Protein AF-A0A139WMT8-F1 (afdb_monomer_lite)

Organism: Tribolium castaneum (NCBI:txid7070)

pLDDT: mean 73.15, std 16.93, range [34.03, 93.88]

InterPro domains:
  IPR036438 Insulin-like superfamily [SSF56994] (27-120)

Radius of gyration: 20.06 Å; chains: 1; bounding box: 45×31×55 Å

Foldseek 3Di:
DPVVVVVLVVVVVCLVVDDLVSCVVQQAPDFDADDDPSLVVLLVSLQVSVPQFDPDPVPVVNVVVVVPPPDPDPDDDPVVVVVVPPPPPPPPVPPDDDCCVPANVDPGDGSNVSNVNPPPGDGDPPDD

Sequence (128 aa):
MSDTTRSENELELVFRDRSQSDWEEAWHKEKYTRCRETLIKHLYWACEKDIYRLTRRSDQSYNNYITNTDEEFPYLAPKKAKRLLRFRRGVNRRAGASITSECCKSSGCTWEEYAEYCPTNKRYTSYV

Secondary structure (DSSP, 8-state):
--HHHHHHHHHHHHHHH--HHHHHHHTTT-EE---THHHHHHHHHHHHS-TTB---TT-HHHHHHHTT-----SSPPHHHHHHHT----------S--HHHHTTTSS-EEHHHHHTT-SSPPBP----

Structure (mmCIF, N/CA/C/O backbone):
data_AF-A0A139WMT8-F1
#
_entry.id   AF-A0A139WMT8-F1
#
loop_
_atom_site.group_PDB
_atom_site.id
_atom_site.type_symbol
_atom_site.label_atom_id
_atom_site.label_alt_id
_atom_site.label_comp_id
_atom_site.label_asym_id
_atom_site.label_entity_id
_atom_site.label_seq_id
_atom_site.pdbx_PDB_ins_code
_atom_site.Cartn_x
_atom_site.Cartn_y
_atom_site.Cartn_z
_atom_site.occupancy
_atom_site.B_iso_or_equiv
_atom_site.auth_seq_id
_atom_site.auth_comp_id
_atom_site.auth_asym_id
_atom_site.auth_atom_id
_atom_site.pdbx_PDB_model_num
ATOM 1 N N . MET A 1 1 ? -17.986 8.045 19.495 1.00 36.06 1 MET A N 1
ATOM 2 C CA . MET A 1 1 ? -17.212 7.170 18.583 1.00 36.06 1 MET A CA 1
ATOM 3 C C . MET A 1 1 ? -16.415 8.068 17.642 1.00 36.06 1 MET A C 1
ATOM 5 O O . MET A 1 1 ? -16.786 8.210 16.488 1.00 36.06 1 MET A O 1
ATOM 9 N N . SER A 1 2 ? -15.382 8.739 18.163 1.00 48.25 2 SER A N 1
ATOM 10 C CA . SER A 1 2 ? -14.717 9.867 17.476 1.00 48.25 2 SER A CA 1
ATOM 11 C C . SER A 1 2 ? -13.183 9.803 17.539 1.00 48.25 2 SER A C 1
ATOM 13 O O . SER A 1 2 ? -12.514 10.625 16.923 1.00 48.25 2 SER A O 1
ATOM 15 N N . ASP A 1 3 ? -12.620 8.837 18.272 1.00 49.88 3 ASP A N 1
ATOM 16 C CA . ASP A 1 3 ? -11.170 8.748 18.494 1.00 49.88 3 ASP A CA 1
ATOM 17 C C . ASP A 1 3 ? -10.421 8.033 17.363 1.00 49.88 3 ASP A C 1
ATOM 19 O O . ASP A 1 3 ? -9.264 8.345 17.096 1.00 49.88 3 ASP A O 1
ATOM 23 N N . THR A 1 4 ? -11.073 7.125 16.631 1.00 56.62 4 THR A N 1
ATOM 24 C CA . THR A 1 4 ? -10.422 6.373 15.542 1.00 56.62 4 THR A CA 1
ATOM 25 C C . THR A 1 4 ? -10.144 7.239 14.311 1.00 56.62 4 THR A C 1
ATOM 27 O O . THR A 1 4 ? -9.130 7.066 13.652 1.00 56.62 4 THR A O 1
ATOM 30 N N . THR A 1 5 ? -10.997 8.218 14.004 1.00 56.84 5 THR A N 1
ATOM 31 C CA . THR A 1 5 ? -10.818 9.091 12.829 1.00 56.84 5 THR A CA 1
ATOM 32 C C . THR A 1 5 ? -9.715 10.127 13.032 1.00 56.84 5 THR A C 1
ATOM 34 O O . THR A 1 5 ? -9.105 10.590 12.071 1.00 56.84 5 THR A O 1
ATOM 37 N N . ARG A 1 6 ? -9.450 10.510 14.288 1.00 58.72 6 ARG A N 1
ATOM 38 C CA . ARG A 1 6 ? -8.427 11.508 14.614 1.00 58.72 6 ARG A CA 1
ATOM 39 C C . ARG A 1 6 ? -7.021 10.931 14.466 1.00 58.72 6 ARG A C 1
ATOM 41 O O . ARG A 1 6 ? -6.161 11.603 13.909 1.00 58.72 6 ARG A O 1
ATOM 48 N N . SER A 1 7 ? -6.831 9.674 14.866 1.00 75.88 7 SER A N 1
ATOM 49 C CA . SER A 1 7 ? -5.566 8.960 14.676 1.00 75.88 7 SER A CA 1
ATOM 50 C C . SER A 1 7 ? -5.296 8.611 13.209 1.00 75.88 7 SER A C 1
ATOM 52 O O . SER A 1 7 ? -4.144 8.582 12.792 1.00 75.88 7 SER A O 1
ATOM 54 N N . GLU A 1 8 ? -6.327 8.400 12.386 1.00 75.88 8 GLU A N 1
ATOM 55 C CA . GLU A 1 8 ? -6.141 8.143 10.950 1.00 75.88 8 GLU A CA 1
ATOM 56 C C . GLU A 1 8 ? -5.617 9.356 10.183 1.00 75.88 8 GLU A C 1
ATOM 58 O O . GLU A 1 8 ? -4.673 9.220 9.406 1.00 75.88 8 GLU A O 1
ATOM 63 N N . ASN A 1 9 ? -6.173 10.541 10.437 1.00 79.12 9 ASN A N 1
ATOM 64 C CA . ASN A 1 9 ? -5.700 11.773 9.802 1.00 79.12 9 ASN A CA 1
ATOM 65 C C . ASN A 1 9 ? -4.273 12.130 10.241 1.00 79.12 9 ASN A C 1
ATOM 67 O O . ASN A 1 9 ? -3.479 12.611 9.437 1.00 79.12 9 ASN A O 1
ATOM 71 N N . GLU A 1 10 ? -3.932 11.875 11.505 1.00 85.06 10 GLU A N 1
ATOM 72 C CA . GLU A 1 10 ? -2.578 12.073 12.025 1.00 85.06 10 GLU A CA 1
ATOM 73 C C . GLU A 1 10 ? -1.573 11.131 11.346 1.00 85.06 10 GLU A C 1
ATOM 75 O O . GLU A 1 10 ? -0.511 11.568 10.909 1.00 85.06 10 GLU A O 1
ATOM 80 N N . LEU A 1 11 ? -1.943 9.863 11.147 1.00 85.38 11 LEU A N 1
ATOM 81 C CA . LEU A 1 11 ? -1.121 8.903 10.409 1.00 85.38 11 LEU A CA 1
ATOM 82 C C . LEU A 1 11 ? -0.947 9.291 8.935 1.00 85.38 11 LEU A C 1
ATOM 84 O O . LEU A 1 11 ? 0.148 9.147 8.402 1.00 85.38 11 LEU A O 1
ATOM 88 N N . GLU A 1 12 ? -1.983 9.818 8.275 1.00 85.69 12 GLU A N 1
ATOM 89 C CA . GLU A 1 12 ? -1.858 10.314 6.897 1.00 85.69 12 GLU A CA 1
ATOM 90 C C . GLU A 1 12 ? -0.849 11.468 6.782 1.00 85.69 12 GLU A C 1
ATOM 92 O O . GLU A 1 12 ? -0.078 11.508 5.820 1.00 85.69 12 GLU A O 1
ATOM 97 N N . LEU A 1 13 ? -0.818 12.377 7.763 1.00 87.62 13 LEU A N 1
ATOM 98 C CA . LEU A 1 13 ? 0.181 13.448 7.819 1.00 87.62 13 LEU A CA 1
ATOM 99 C C . LEU A 1 13 ? 1.591 12.876 7.994 1.00 87.62 13 LEU A C 1
ATOM 101 O O . LEU A 1 13 ? 2.492 13.246 7.244 1.00 87.62 13 LEU A O 1
ATOM 105 N N . VAL A 1 14 ? 1.760 11.913 8.908 1.00 89.69 14 VAL A N 1
ATOM 106 C CA . VAL A 1 14 ? 3.041 11.221 9.111 1.00 89.69 14 VAL A CA 1
ATOM 107 C C . VAL A 1 14 ? 3.507 10.545 7.822 1.00 89.69 14 VAL A C 1
ATOM 109 O O . VAL A 1 14 ? 4.649 10.734 7.421 1.00 89.69 14 VAL A O 1
ATOM 112 N N . PHE A 1 15 ? 2.642 9.796 7.131 1.00 90.62 15 PHE A N 1
ATOM 113 C CA . PHE A 1 15 ? 3.018 9.093 5.897 1.00 90.62 15 PHE A CA 1
ATOM 114 C C . PHE A 1 15 ? 3.432 10.054 4.781 1.00 90.62 15 PHE A C 1
ATOM 116 O O . PHE A 1 15 ? 4.362 9.764 4.024 1.00 90.62 15 PHE A O 1
ATOM 123 N N . ARG A 1 16 ? 2.761 11.204 4.680 1.00 89.19 16 ARG A N 1
ATOM 124 C CA . ARG A 1 16 ? 3.078 12.217 3.674 1.00 89.19 16 ARG A CA 1
ATOM 125 C C . ARG A 1 16 ? 4.422 12.889 3.937 1.00 89.19 16 ARG A C 1
ATOM 127 O O . ARG A 1 16 ? 5.182 13.085 2.991 1.00 89.19 16 ARG A O 1
ATOM 134 N N . ASP A 1 17 ? 4.689 13.235 5.192 1.00 91.06 17 ASP A N 1
ATOM 135 C CA . ASP A 1 17 ? 5.847 14.045 5.576 1.00 91.06 17 ASP A CA 1
ATOM 136 C C . ASP A 1 17 ? 7.103 13.180 5.844 1.00 91.06 17 ASP A C 1
ATOM 138 O O . ASP A 1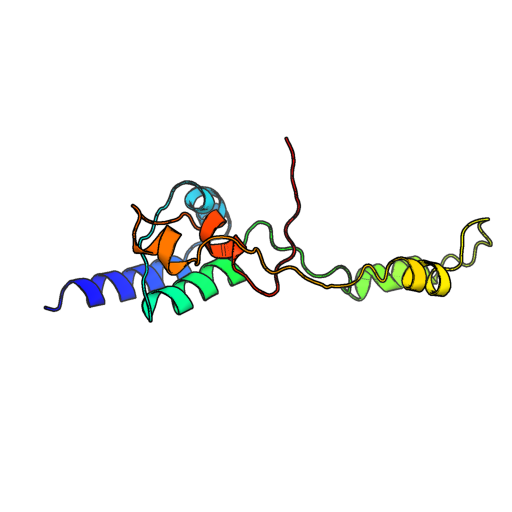 17 ? 8.208 13.703 5.986 1.00 91.06 17 ASP A O 1
ATOM 142 N N . ARG A 1 18 ? 6.951 11.848 5.860 1.00 91.44 18 ARG A N 1
ATOM 143 C CA . ARG A 1 18 ? 8.026 10.865 6.057 1.00 91.44 18 ARG A CA 1
ATOM 144 C C . ARG A 1 18 ? 9.071 10.900 4.932 1.00 91.44 18 ARG A C 1
ATOM 146 O O . ARG A 1 18 ? 8.734 10.851 3.744 1.00 91.44 18 ARG A O 1
ATOM 153 N N . SER A 1 19 ? 10.351 10.919 5.313 1.00 92.69 19 SER A N 1
ATOM 154 C CA . SER A 1 19 ? 11.481 10.905 4.376 1.00 92.69 19 SER A CA 1
ATOM 155 C C . SER A 1 19 ? 11.762 9.504 3.810 1.00 92.69 19 SER A C 1
ATOM 157 O O . SER A 1 19 ? 11.239 8.503 4.296 1.00 92.69 19 SER A O 1
ATOM 159 N N . GLN A 1 20 ? 12.596 9.407 2.769 1.00 88.25 20 GLN A N 1
ATOM 160 C CA . GLN A 1 20 ? 12.917 8.121 2.132 1.00 88.25 20 GLN A CA 1
ATOM 161 C C . GLN A 1 20 ? 13.608 7.134 3.091 1.00 88.25 20 GLN A C 1
ATOM 163 O O . GLN A 1 20 ? 13.261 5.958 3.096 1.00 88.25 20 GLN A O 1
ATOM 168 N N . SER A 1 21 ? 14.540 7.602 3.928 1.00 91.38 21 SER A N 1
ATOM 169 C CA . SER A 1 21 ? 15.225 6.755 4.917 1.00 91.38 21 SER A CA 1
ATOM 170 C C . SER A 1 21 ? 14.269 6.241 5.990 1.00 91.38 21 SER A C 1
ATOM 172 O O . SER A 1 21 ? 14.345 5.084 6.395 1.00 91.38 21 SER A O 1
ATOM 174 N N . ASP A 1 22 ? 13.323 7.079 6.411 1.00 92.50 22 ASP A N 1
ATOM 175 C CA . ASP A 1 22 ? 12.309 6.682 7.386 1.00 92.50 22 ASP A CA 1
ATOM 176 C C . ASP A 1 22 ? 11.364 5.628 6.793 1.00 92.50 22 ASP A C 1
ATOM 178 O O . ASP A 1 22 ? 10.911 4.726 7.497 1.00 92.50 22 ASP A O 1
ATOM 182 N N . TRP A 1 23 ? 11.071 5.725 5.490 1.00 92.19 23 TRP A N 1
ATOM 183 C CA . TRP A 1 23 ? 10.324 4.697 4.768 1.00 92.19 23 TRP A CA 1
ATOM 184 C C . TRP A 1 23 ? 11.075 3.370 4.735 1.00 92.19 23 TRP A C 1
ATOM 186 O O . TRP A 1 23 ? 10.449 2.348 4.992 1.00 92.19 23 TRP A O 1
ATOM 196 N N . GLU A 1 24 ? 12.385 3.370 4.485 1.00 90.69 24 GLU A N 1
ATOM 197 C CA . GLU A 1 24 ? 13.214 2.155 4.503 1.00 90.69 24 GLU A CA 1
ATOM 198 C C . GLU A 1 24 ? 13.228 1.479 5.879 1.00 90.69 24 GLU A C 1
ATOM 200 O O 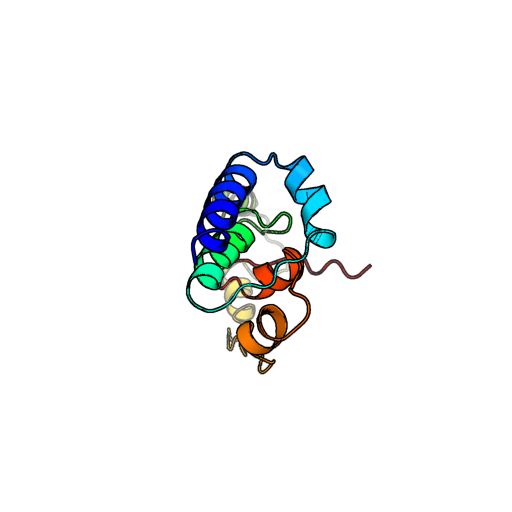. GLU A 1 24 ? 13.100 0.256 5.969 1.00 90.69 24 GLU A O 1
ATOM 205 N N . GLU A 1 25 ? 13.323 2.259 6.958 1.00 91.69 25 GLU A N 1
ATOM 206 C CA . GLU A 1 25 ? 13.291 1.716 8.316 1.00 91.69 25 GLU A CA 1
ATOM 207 C C . GLU A 1 25 ? 11.910 1.156 8.687 1.00 91.69 25 GLU A C 1
ATOM 209 O O . GLU A 1 25 ? 11.801 0.074 9.277 1.00 91.69 25 GLU A O 1
ATOM 214 N N . ALA A 1 26 ? 10.852 1.891 8.349 1.00 92.50 26 ALA A N 1
ATOM 215 C CA . ALA A 1 26 ? 9.483 1.522 8.676 1.00 92.50 26 ALA A CA 1
ATOM 216 C C . ALA A 1 26 ? 8.950 0.354 7.838 1.00 92.50 26 ALA A C 1
ATOM 218 O O . ALA A 1 26 ? 8.059 -0.363 8.300 1.00 92.50 26 ALA A O 1
ATOM 219 N N . TRP A 1 27 ? 9.495 0.147 6.633 1.00 92.62 27 TRP A N 1
ATOM 220 C CA . TRP A 1 27 ? 8.956 -0.750 5.605 1.00 92.62 27 TRP A CA 1
ATOM 221 C C . TRP A 1 27 ? 8.646 -2.163 6.114 1.00 92.62 27 TRP A C 1
ATOM 223 O O . TRP A 1 27 ? 7.597 -2.735 5.813 1.00 92.62 27 TRP A O 1
ATOM 233 N N . HIS A 1 28 ? 9.561 -2.691 6.929 1.00 91.62 28 HIS A N 1
ATOM 234 C CA . HIS A 1 28 ? 9.543 -4.064 7.442 1.00 91.62 28 HIS A CA 1
ATOM 235 C C . HIS A 1 28 ? 9.103 -4.164 8.906 1.00 91.62 28 HIS A C 1
ATOM 237 O O . HIS A 1 28 ? 8.812 -5.254 9.399 1.00 91.62 28 HIS A O 1
ATOM 243 N N . LYS A 1 29 ? 9.087 -3.035 9.624 1.00 90.38 29 LYS A N 1
ATOM 244 C CA . LYS A 1 29 ? 8.845 -2.988 11.073 1.00 90.38 29 LYS A CA 1
ATOM 245 C C . LYS A 1 29 ? 7.392 -2.675 11.402 1.00 90.38 29 LYS A C 1
ATOM 247 O O . LYS A 1 29 ? 6.815 -3.291 12.297 1.00 90.38 29 LYS A O 1
ATOM 252 N N . GLU A 1 30 ? 6.812 -1.700 10.711 1.00 91.12 30 GLU A N 1
ATOM 253 C CA . GLU A 1 30 ? 5.470 -1.223 11.021 1.00 91.12 30 GLU A CA 1
ATOM 254 C C . GLU A 1 30 ? 4.411 -2.167 10.475 1.00 91.12 30 GLU A C 1
ATOM 256 O O . GLU A 1 30 ? 4.488 -2.611 9.331 1.00 91.12 30 GLU A O 1
ATOM 261 N N . LYS A 1 31 ? 3.398 -2.447 11.298 1.00 91.69 31 LYS A N 1
ATOM 262 C CA . LYS A 1 31 ? 2.254 -3.279 10.929 1.00 91.69 31 LYS A CA 1
ATOM 263 C C . LYS A 1 31 ? 0.966 -2.511 11.131 1.00 91.69 31 LYS A C 1
ATOM 265 O O . LYS A 1 31 ? 0.740 -1.931 12.192 1.00 91.69 31 LYS A O 1
ATOM 270 N N . TYR A 1 32 ? 0.104 -2.555 10.122 1.00 90.06 32 TYR A N 1
ATOM 271 C CA . TYR A 1 32 ? -1.190 -1.888 10.153 1.00 90.06 32 TYR A CA 1
ATOM 272 C C . TYR A 1 32 ? -2.306 -2.844 9.753 1.00 90.06 32 TYR A C 1
ATOM 274 O O . TYR A 1 32 ? -2.251 -3.495 8.707 1.00 90.06 32 TYR A O 1
ATOM 282 N N . THR A 1 33 ? -3.367 -2.881 10.556 1.00 90.81 33 THR A N 1
ATOM 283 C CA . THR A 1 33 ? -4.622 -3.563 10.220 1.00 90.81 33 THR A CA 1
ATOM 284 C C . THR A 1 33 ? -5.556 -2.559 9.549 1.00 90.81 33 THR A C 1
ATOM 286 O O . THR A 1 33 ? -6.077 -1.657 10.207 1.00 90.81 33 THR A O 1
ATOM 289 N N . ARG A 1 34 ? -5.757 -2.675 8.229 1.00 88.06 34 ARG A N 1
ATOM 290 C CA . ARG A 1 34 ? -6.638 -1.780 7.454 1.00 88.06 34 ARG A CA 1
ATOM 291 C C . ARG A 1 34 ? -7.681 -2.567 6.675 1.00 88.06 34 ARG A C 1
ATOM 293 O O . ARG A 1 34 ? -7.397 -3.614 6.100 1.00 88.06 34 ARG A O 1
ATOM 300 N N . CYS A 1 35 ? -8.903 -2.043 6.645 1.00 87.38 35 CYS A N 1
ATOM 301 C CA . CYS A 1 35 ? -10.071 -2.719 6.089 1.00 87.38 35 CYS A CA 1
ATOM 302 C C . CYS A 1 35 ? -10.915 -1.745 5.258 1.00 87.38 35 CYS A C 1
ATOM 304 O O . CYS A 1 35 ? -11.071 -0.584 5.626 1.00 87.38 35 CYS A O 1
ATOM 306 N N . ARG A 1 36 ? -11.533 -2.243 4.177 1.00 84.62 36 ARG A N 1
ATOM 307 C CA . ARG A 1 36 ? -12.497 -1.505 3.334 1.00 84.62 36 ARG A CA 1
ATOM 308 C C . ARG A 1 36 ? -11.966 -0.152 2.829 1.00 84.62 36 ARG A C 1
ATOM 310 O O . ARG A 1 36 ? -11.152 -0.139 1.915 1.00 84.62 36 ARG A O 1
ATOM 317 N N . GLU A 1 37 ? -12.436 0.964 3.381 1.00 81.75 37 GLU A N 1
ATOM 318 C CA . GLU A 1 37 ? -12.181 2.314 2.859 1.00 81.75 37 GLU A CA 1
ATOM 319 C C . GLU A 1 37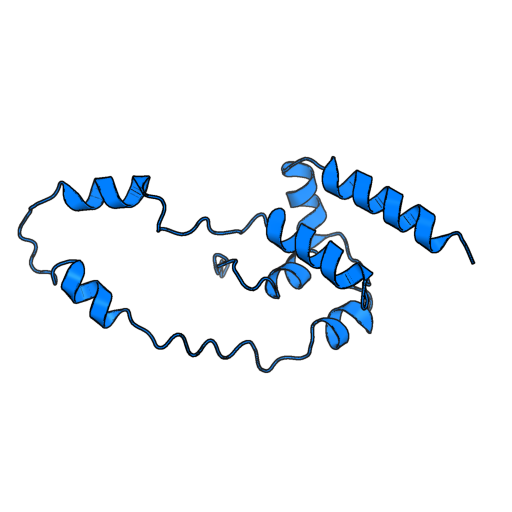 ? -10.765 2.807 3.173 1.00 81.75 37 GLU A C 1
ATOM 321 O O . GLU A 1 37 ? -10.107 3.413 2.327 1.00 81.75 37 GLU A O 1
ATOM 326 N N . THR A 1 38 ? -10.245 2.472 4.355 1.00 86.19 38 THR A N 1
ATOM 327 C CA . THR A 1 38 ? -8.895 2.873 4.782 1.00 86.19 38 THR A CA 1
ATOM 328 C C . THR A 1 38 ? -7.814 2.048 4.092 1.00 86.19 38 THR A C 1
ATOM 330 O O . THR A 1 38 ? -6.693 2.514 3.903 1.00 86.19 38 THR A O 1
ATOM 333 N N . LEU A 1 39 ? -8.172 0.843 3.640 1.00 88.31 39 LEU A N 1
ATOM 334 C CA . LEU A 1 39 ? -7.289 -0.063 2.915 1.00 88.31 39 LEU A CA 1
ATOM 335 C C . LEU A 1 39 ? -6.817 0.530 1.585 1.00 88.31 39 LEU A C 1
ATOM 337 O O . LEU A 1 39 ? -5.637 0.438 1.266 1.00 88.31 39 LEU A O 1
ATOM 341 N N . ILE A 1 40 ? -7.718 1.144 0.814 1.00 87.62 40 ILE A N 1
ATOM 342 C CA . ILE A 1 40 ? -7.386 1.666 -0.521 1.00 87.62 40 ILE A CA 1
ATOM 343 C C . ILE A 1 40 ? -6.362 2.798 -0.413 1.00 87.62 40 ILE A C 1
ATOM 345 O O . ILE A 1 40 ? -5.375 2.812 -1.147 1.00 87.62 40 ILE A O 1
ATOM 349 N N . LYS A 1 41 ? -6.563 3.719 0.535 1.00 88.94 41 LYS A N 1
ATOM 350 C CA . LYS A 1 41 ? -5.616 4.809 0.797 1.00 88.94 41 LYS A CA 1
ATOM 351 C C . LYS A 1 41 ? -4.258 4.287 1.261 1.00 88.94 41 LYS A C 1
ATOM 353 O O . LYS A 1 41 ? -3.222 4.770 0.820 1.00 88.94 41 LYS A O 1
ATOM 358 N N . HIS A 1 42 ? -4.257 3.284 2.134 1.00 90.31 42 HIS A N 1
ATOM 359 C CA . HIS A 1 42 ? -3.023 2.685 2.630 1.00 90.31 42 HIS A CA 1
ATOM 360 C C . HIS A 1 42 ? -2.257 1.963 1.514 1.00 90.31 42 HIS A C 1
ATOM 362 O O . HIS A 1 42 ? -1.044 2.110 1.392 1.00 90.31 42 HIS A O 1
ATOM 368 N N . LEU A 1 43 ? -2.979 1.267 0.630 1.00 88.44 43 LEU A N 1
ATOM 369 C CA . LEU A 1 43 ? -2.407 0.638 -0.555 1.00 88.44 43 LEU A CA 1
ATOM 370 C C . LEU A 1 43 ? -1.812 1.676 -1.514 1.00 88.44 43 LEU A C 1
ATOM 372 O O . LEU A 1 43 ? -0.744 1.444 -2.069 1.00 88.44 43 LEU A O 1
ATOM 376 N N . TYR A 1 44 ? -2.469 2.825 -1.690 1.00 88.56 44 TYR A N 1
ATOM 377 C CA . TYR A 1 44 ? -1.942 3.921 -2.504 1.00 88.56 44 TYR A CA 1
ATOM 378 C C . TYR A 1 44 ? -0.563 4.378 -2.000 1.00 88.56 44 TYR A C 1
ATOM 380 O O . TYR A 1 44 ? 0.385 4.410 -2.785 1.00 88.56 44 TYR A O 1
ATOM 388 N N . TRP A 1 45 ? -0.423 4.615 -0.691 1.00 91.25 45 TRP A N 1
ATOM 389 C CA . TRP A 1 45 ? 0.868 4.950 -0.082 1.00 91.25 45 TRP A CA 1
ATOM 390 C C . TRP A 1 45 ? 1.906 3.851 -0.271 1.00 91.25 45 TRP A C 1
ATOM 392 O O . TRP A 1 45 ? 3.015 4.137 -0.722 1.00 91.25 45 TRP A O 1
ATOM 402 N N . ALA A 1 46 ? 1.528 2.598 -0.006 1.00 91.25 46 ALA A N 1
ATOM 403 C CA . ALA A 1 46 ? 2.410 1.454 -0.190 1.00 91.25 46 ALA A CA 1
ATOM 404 C C . ALA A 1 46 ? 2.915 1.375 -1.643 1.00 91.25 46 ALA A C 1
ATOM 406 O O . ALA A 1 46 ? 4.098 1.169 -1.876 1.00 91.25 46 ALA A O 1
ATOM 407 N N . CYS A 1 47 ? 2.054 1.590 -2.640 1.00 87.00 47 CYS A N 1
ATOM 408 C CA . CYS A 1 47 ? 2.455 1.546 -4.047 1.00 87.00 47 CYS A CA 1
ATOM 409 C C . CYS A 1 47 ? 3.297 2.746 -4.486 1.00 87.00 47 CYS A C 1
ATOM 411 O O . CYS A 1 47 ? 4.175 2.598 -5.346 1.00 87.00 47 CYS A O 1
ATOM 413 N N . GLU A 1 48 ? 3.003 3.934 -3.958 1.00 87.12 48 GLU A N 1
ATOM 414 C CA . GLU A 1 48 ? 3.708 5.164 -4.306 1.00 87.12 48 GLU A CA 1
ATOM 415 C C . GLU A 1 48 ? 5.116 5.196 -3.706 1.00 87.12 48 GLU A C 1
ATOM 417 O O . GLU A 1 48 ? 6.067 5.538 -4.414 1.00 87.12 48 GLU A O 1
ATOM 422 N N . LYS A 1 49 ? 5.237 4.807 -2.432 1.00 90.12 49 LYS A N 1
ATOM 423 C CA . LYS A 1 49 ? 6.466 4.848 -1.627 1.00 90.12 49 LYS A CA 1
ATOM 424 C C . LYS A 1 49 ? 7.216 3.513 -1.588 1.00 90.12 49 LYS A C 1
ATOM 426 O O . LYS A 1 49 ? 8.101 3.343 -0.760 1.00 90.12 49 LYS A O 1
ATOM 431 N N . ASP A 1 50 ? 6.888 2.583 -2.489 1.00 88.25 50 ASP A N 1
ATOM 432 C CA . ASP A 1 50 ? 7.576 1.293 -2.608 1.00 88.25 50 ASP A CA 1
ATOM 433 C C . ASP A 1 50 ? 9.071 1.482 -2.890 1.00 88.25 50 ASP A C 1
ATOM 435 O O . ASP A 1 50 ? 9.472 1.856 -3.997 1.00 88.25 50 ASP A O 1
ATOM 439 N N . ILE A 1 51 ? 9.890 1.199 -1.872 1.00 86.81 51 ILE A N 1
ATOM 440 C CA . ILE A 1 51 ? 11.353 1.321 -1.907 1.00 86.81 51 ILE A CA 1
ATOM 441 C C . ILE A 1 51 ? 11.994 0.364 -2.924 1.00 86.81 51 ILE A C 1
ATOM 443 O O . ILE A 1 51 ? 13.102 0.605 -3.395 1.00 86.81 51 ILE A O 1
ATOM 447 N N . TYR A 1 52 ? 11.278 -0.691 -3.328 1.00 82.56 52 TYR A N 1
ATOM 448 C CA . TYR A 1 52 ? 11.722 -1.673 -4.319 1.00 82.56 52 TYR A CA 1
ATOM 449 C C . TYR A 1 52 ? 11.039 -1.497 -5.682 1.00 82.56 52 TYR A C 1
ATOM 451 O O . TYR A 1 52 ? 11.126 -2.377 -6.551 1.00 82.56 52 TYR A O 1
ATOM 459 N N . ARG A 1 53 ? 10.351 -0.368 -5.905 1.00 78.25 53 ARG A N 1
ATOM 460 C CA . ARG A 1 53 ? 9.647 -0.090 -7.159 1.00 78.25 53 ARG A CA 1
ATOM 461 C C . ARG A 1 53 ? 10.617 0.014 -8.330 1.00 78.25 53 ARG A C 1
ATOM 463 O O . ARG A 1 53 ? 11.391 0.962 -8.441 1.00 78.25 53 ARG A O 1
ATOM 470 N N . LEU A 1 54 ? 10.477 -0.886 -9.300 1.00 66.19 54 LEU A N 1
ATOM 471 C CA . LEU A 1 54 ? 11.119 -0.720 -10.600 1.00 66.19 54 LEU A CA 1
ATOM 472 C C . LEU A 1 54 ? 10.414 0.389 -11.386 1.00 66.19 54 LEU A C 1
ATOM 474 O O . LEU A 1 54 ? 9.291 0.196 -11.868 1.00 66.19 54 LEU A O 1
ATOM 478 N N . THR A 1 55 ? 11.087 1.520 -11.607 1.00 60.84 55 THR A N 1
ATOM 479 C CA . THR A 1 55 ? 10.732 2.391 -12.732 1.00 60.84 55 THR A CA 1
ATOM 480 C C . THR A 1 55 ? 10.884 1.553 -14.003 1.00 60.84 55 THR A C 1
ATOM 482 O O . THR A 1 55 ? 11.845 0.798 -14.184 1.00 60.84 55 THR A O 1
ATOM 485 N N . ARG A 1 56 ? 9.852 1.525 -14.853 1.00 54.53 56 ARG A N 1
ATOM 486 C CA . ARG A 1 56 ? 9.847 0.639 -16.024 1.00 54.53 56 ARG A CA 1
ATOM 487 C C . ARG A 1 56 ? 11.114 0.890 -16.849 1.00 54.53 56 ARG A C 1
ATOM 489 O O . ARG A 1 56 ? 11.378 2.022 -17.224 1.00 54.53 56 ARG A O 1
ATOM 496 N N . ARG A 1 57 ? 11.788 -0.183 -17.287 1.00 51.56 57 ARG A N 1
ATOM 497 C CA . ARG A 1 57 ? 12.860 -0.171 -18.317 1.00 51.56 57 ARG A CA 1
ATOM 498 C C . ARG A 1 57 ? 12.444 0.438 -19.677 1.00 51.56 57 ARG A C 1
ATOM 500 O O . ARG A 1 57 ? 13.169 0.323 -20.657 1.00 51.56 57 ARG A O 1
ATOM 507 N N . SER A 1 58 ? 11.246 1.013 -19.773 1.00 49.09 58 SER A N 1
ATOM 508 C CA . SER A 1 58 ? 10.819 1.887 -20.864 1.00 49.09 58 SER A CA 1
ATOM 509 C C . SER A 1 58 ? 11.216 3.343 -20.621 1.00 49.09 58 SER A C 1
ATOM 511 O O . SER A 1 58 ? 10.656 4.218 -21.270 1.00 49.09 58 SER A O 1
ATOM 513 N N . ASP A 1 59 ? 12.117 3.615 -19.677 1.00 48.41 59 ASP A N 1
ATOM 514 C CA . ASP A 1 59 ? 12.734 4.925 -19.572 1.00 48.41 59 ASP A CA 1
ATOM 515 C C . ASP A 1 59 ? 13.499 5.206 -20.873 1.00 48.41 59 ASP A C 1
ATOM 517 O O . ASP A 1 59 ? 14.307 4.390 -21.338 1.00 48.41 59 ASP A O 1
ATOM 521 N N . GLN A 1 60 ? 13.165 6.313 -21.530 1.00 52.81 60 GLN A N 1
ATOM 522 C CA . GLN A 1 60 ? 13.624 6.628 -22.887 1.00 52.81 60 GLN A CA 1
ATOM 523 C C . GLN A 1 60 ? 15.160 6.715 -22.948 1.00 52.81 60 GLN A C 1
ATOM 525 O O . GLN A 1 60 ? 15.768 6.339 -23.950 1.00 52.81 60 GLN A O 1
ATOM 530 N N . SER A 1 61 ? 15.766 7.105 -21.820 1.00 52.16 61 SER A N 1
ATOM 531 C CA . SER A 1 61 ? 17.207 7.150 -21.558 1.00 52.16 61 SER A CA 1
ATOM 532 C C . SER A 1 61 ? 17.930 5.836 -21.902 1.00 52.16 61 SER A C 1
ATOM 534 O O . SER A 1 61 ? 18.940 5.858 -22.602 1.00 52.16 61 SER A O 1
ATOM 536 N N . TYR A 1 62 ? 17.375 4.675 -21.527 1.00 50.25 62 TYR A N 1
ATOM 537 C CA . TYR A 1 62 ? 18.017 3.376 -21.782 1.00 50.25 62 TYR A CA 1
ATOM 538 C C . TYR A 1 62 ? 17.855 2.898 -23.236 1.00 50.25 62 TYR A C 1
ATOM 540 O O . TYR A 1 62 ? 18.700 2.172 -23.758 1.00 50.25 62 TYR A O 1
ATOM 548 N N . ASN A 1 63 ? 16.782 3.308 -23.924 1.00 51.56 63 ASN A N 1
ATOM 549 C CA . ASN A 1 63 ? 16.574 2.927 -25.326 1.00 51.56 63 ASN A CA 1
ATOM 550 C C . ASN A 1 63 ? 17.537 3.655 -26.278 1.00 51.56 63 ASN A C 1
ATOM 552 O O . ASN A 1 63 ? 17.901 3.067 -27.292 1.00 51.56 63 ASN A O 1
ATOM 556 N N . ASN A 1 64 ? 17.991 4.866 -25.934 1.00 54.31 64 ASN A N 1
ATOM 557 C CA . ASN A 1 64 ? 18.934 5.640 -26.753 1.00 54.31 64 ASN A CA 1
ATOM 558 C C . ASN A 1 64 ? 20.365 5.069 -26.761 1.00 54.31 64 ASN A C 1
ATOM 560 O O . ASN A 1 64 ? 21.117 5.323 -27.698 1.00 54.31 64 ASN A O 1
ATOM 564 N N . TYR A 1 65 ? 20.747 4.281 -25.750 1.00 52.66 65 TYR A N 1
ATOM 565 C CA . TYR A 1 65 ? 22.047 3.599 -25.711 1.00 52.66 65 TYR A CA 1
ATOM 566 C C . TYR A 1 65 ? 22.110 2.405 -26.682 1.00 52.66 65 TYR A C 1
ATOM 568 O O . TYR A 1 65 ? 23.121 2.196 -27.341 1.00 52.66 65 TYR A O 1
ATOM 576 N N . ILE A 1 66 ? 21.018 1.643 -26.812 1.00 53.84 66 ILE A N 1
ATOM 577 C CA . ILE A 1 66 ? 20.990 0.400 -27.607 1.00 53.84 66 ILE A CA 1
ATOM 578 C C . ILE A 1 66 ? 20.907 0.669 -29.120 1.00 53.84 66 ILE A C 1
ATOM 580 O O . ILE A 1 66 ? 21.269 -0.189 -29.918 1.00 53.84 66 ILE A O 1
ATOM 584 N N . THR A 1 67 ? 20.417 1.834 -29.546 1.00 54.97 67 THR A N 1
ATOM 585 C CA . THR A 1 67 ? 20.216 2.139 -30.974 1.00 54.97 67 THR A CA 1
ATOM 586 C C . THR A 1 67 ? 21.462 2.635 -31.703 1.00 54.97 67 THR A C 1
ATOM 588 O O . THR A 1 67 ? 21.400 2.753 -32.916 1.00 54.97 67 THR A O 1
ATOM 591 N N . ASN A 1 68 ? 22.559 2.940 -30.999 1.00 51.94 68 ASN A N 1
ATOM 592 C CA . ASN A 1 68 ? 23.772 3.519 -31.602 1.00 51.94 68 ASN A CA 1
ATOM 593 C C . ASN A 1 68 ? 24.905 2.512 -31.858 1.00 51.94 68 ASN A C 1
ATOM 595 O O . ASN A 1 68 ? 25.955 2.898 -32.361 1.00 51.94 68 ASN A O 1
ATOM 599 N N . THR A 1 69 ? 24.719 1.235 -31.530 1.00 53.66 69 THR A N 1
ATOM 600 C CA . THR A 1 69 ? 25.699 0.180 -31.820 1.00 53.66 69 THR A CA 1
ATOM 601 C C . THR A 1 69 ? 25.164 -0.711 -32.937 1.00 53.66 69 THR A C 1
ATOM 603 O O . THR A 1 69 ? 24.643 -1.796 -32.677 1.00 53.66 69 THR A O 1
ATOM 606 N N . ASP A 1 70 ? 25.267 -0.240 -34.180 1.00 52.94 70 ASP A N 1
ATOM 607 C CA . ASP A 1 70 ? 25.083 -1.052 -35.391 1.00 52.94 70 ASP A CA 1
ATOM 608 C C . ASP A 1 70 ? 26.319 -1.946 -35.618 1.00 52.94 70 ASP A C 1
ATOM 610 O O . ASP A 1 70 ? 26.967 -1.896 -36.659 1.00 52.94 70 ASP A O 1
ATOM 614 N N . GLU A 1 71 ? 26.677 -2.764 -34.626 1.00 58.06 71 GLU A N 1
ATOM 615 C CA . GLU A 1 71 ? 27.582 -3.887 -34.855 1.00 58.06 71 GLU A CA 1
ATOM 616 C C . GLU A 1 71 ? 26.757 -5.146 -35.117 1.00 58.06 71 GLU A C 1
ATOM 618 O O . GLU A 1 71 ? 25.879 -5.529 -34.336 1.00 58.06 71 GLU A O 1
ATOM 623 N N . GLU A 1 72 ? 27.032 -5.779 -36.254 1.00 61.56 72 GLU A N 1
ATOM 624 C CA . GLU A 1 72 ? 26.408 -7.009 -36.729 1.00 61.56 72 GLU A CA 1
ATOM 625 C C . GLU A 1 72 ? 26.838 -8.196 -35.848 1.00 61.56 72 GLU A C 1
ATOM 627 O O . GLU A 1 72 ? 27.697 -9.003 -36.189 1.00 61.56 72 GLU A O 1
ATOM 632 N N . PHE A 1 73 ? 26.264 -8.276 -34.647 1.00 55.66 73 PHE A N 1
ATOM 633 C CA . PHE A 1 73 ? 26.473 -9.381 -33.717 1.00 55.66 73 PHE A CA 1
ATOM 634 C C . PHE A 1 73 ? 25.701 -10.640 -34.163 1.00 55.66 73 PHE A C 1
ATOM 636 O O . PHE A 1 73 ? 24.582 -10.533 -34.668 1.00 55.66 73 PHE A O 1
ATOM 643 N N . PRO A 1 74 ? 26.204 -11.857 -33.867 1.00 70.19 74 PRO A N 1
ATOM 644 C CA . PRO A 1 74 ? 25.588 -13.142 -34.240 1.00 70.19 74 PRO A CA 1
ATOM 645 C C . PRO A 1 74 ? 24.243 -13.451 -33.546 1.00 70.19 74 PRO A C 1
ATOM 647 O O . PRO A 1 74 ? 23.703 -14.550 -33.678 1.00 70.19 74 PRO A O 1
ATOM 650 N N . TYR A 1 75 ? 23.682 -12.504 -32.791 1.00 67.25 75 TYR A N 1
ATOM 651 C CA . TYR A 1 75 ? 22.430 -12.657 -32.057 1.00 67.25 75 TYR A CA 1
ATOM 652 C C . TYR A 1 75 ? 21.246 -12.054 -32.823 1.00 67.25 75 TYR A C 1
ATOM 654 O O . TYR A 1 75 ? 21.377 -11.141 -33.633 1.00 67.25 75 TYR A O 1
ATOM 662 N N . LEU A 1 76 ? 20.038 -12.553 -32.547 1.00 73.12 76 LEU A N 1
ATOM 663 C CA . LEU A 1 76 ? 18.818 -12.056 -33.186 1.00 73.12 76 LEU A CA 1
ATOM 664 C C . LEU A 1 76 ? 18.632 -10.551 -32.949 1.00 73.12 76 LEU A C 1
ATOM 666 O O . LEU A 1 76 ? 18.617 -10.096 -31.806 1.00 73.12 76 LEU A O 1
ATOM 670 N N . ALA A 1 77 ? 18.356 -9.812 -34.031 1.00 76.50 77 ALA A N 1
ATOM 671 C CA . ALA A 1 77 ? 18.065 -8.382 -33.976 1.00 76.50 77 ALA A CA 1
ATOM 672 C C . ALA A 1 77 ? 17.046 -8.045 -32.862 1.00 76.50 77 ALA A C 1
ATOM 674 O O . ALA A 1 77 ? 16.037 -8.758 -32.727 1.00 76.50 77 ALA A O 1
ATOM 675 N N . PRO A 1 78 ? 17.208 -6.931 -32.120 1.00 69.50 78 PRO A N 1
ATOM 676 C CA . PRO A 1 78 ? 16.379 -6.610 -30.953 1.00 69.50 78 PRO A CA 1
ATOM 677 C C . PRO A 1 78 ? 14.865 -6.659 -31.218 1.00 69.50 78 PRO A C 1
ATOM 679 O O . PRO A 1 78 ? 14.084 -7.119 -30.382 1.00 69.50 78 PRO A O 1
ATOM 682 N N . LYS A 1 79 ? 14.425 -6.247 -32.417 1.00 70.06 79 LYS A N 1
ATOM 683 C CA . LYS A 1 79 ? 13.014 -6.315 -32.851 1.00 70.06 79 LYS A CA 1
ATOM 684 C C . LYS A 1 79 ? 12.490 -7.754 -33.006 1.00 70.06 79 LYS A C 1
ATOM 686 O O . LYS A 1 79 ? 11.297 -7.994 -32.811 1.00 70.06 79 LYS A O 1
ATOM 691 N N . LYS A 1 80 ? 13.344 -8.708 -33.391 1.00 72.12 80 LYS A N 1
ATOM 692 C CA . LYS A 1 80 ? 13.012 -10.140 -33.501 1.00 72.12 80 LYS A CA 1
ATOM 693 C C . LYS A 1 80 ? 13.058 -10.812 -32.125 1.00 72.12 80 LYS A C 1
ATOM 695 O O . LYS A 1 80 ? 12.089 -11.468 -31.758 1.00 72.12 80 LYS A O 1
ATOM 700 N N . ALA A 1 81 ? 14.086 -10.545 -31.318 1.00 75.06 81 ALA A N 1
ATOM 701 C CA . ALA A 1 81 ? 14.194 -11.071 -29.953 1.00 75.06 81 ALA A CA 1
ATOM 702 C C . ALA A 1 81 ? 13.006 -10.655 -29.055 1.00 75.06 81 ALA A C 1
ATOM 704 O O . ALA A 1 81 ? 12.416 -11.488 -28.367 1.00 75.06 81 ALA A O 1
ATOM 705 N N . LYS A 1 82 ? 12.554 -9.391 -29.134 1.00 67.62 82 LYS A N 1
ATOM 706 C CA . LYS A 1 82 ? 11.381 -8.890 -28.380 1.00 67.62 82 LYS A CA 1
ATOM 707 C C . LYS A 1 82 ? 10.070 -9.624 -28.698 1.00 67.62 82 LYS A C 1
ATOM 709 O O . LYS A 1 82 ? 9.161 -9.614 -27.870 1.00 67.62 82 LYS A O 1
ATOM 714 N N . ARG A 1 83 ? 9.942 -10.250 -29.876 1.00 68.19 83 ARG A N 1
ATOM 715 C CA . ARG A 1 83 ? 8.766 -11.074 -30.212 1.00 68.19 83 ARG A CA 1
ATOM 716 C C . ARG A 1 83 ? 8.778 -12.415 -29.481 1.00 68.19 83 ARG A C 1
ATOM 718 O O . ARG A 1 83 ? 7.711 -12.856 -29.071 1.00 68.19 83 ARG A O 1
ATOM 725 N N . LEU A 1 84 ? 9.958 -12.996 -29.257 1.00 70.88 84 LEU A N 1
AT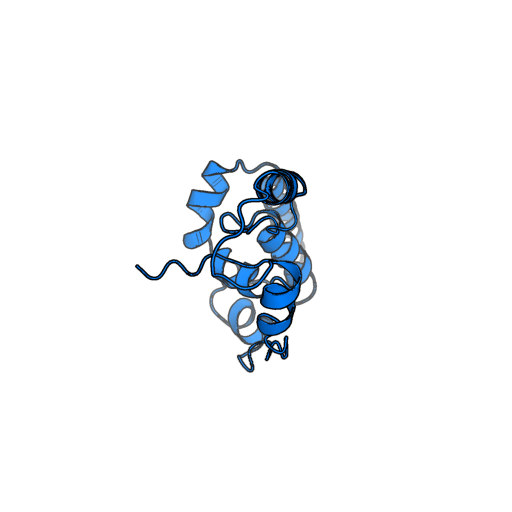OM 726 C CA . LEU A 1 84 ? 10.135 -14.248 -28.512 1.00 70.88 84 LEU A CA 1
ATOM 727 C C . LEU A 1 84 ? 9.884 -14.061 -27.008 1.00 70.88 84 LEU A C 1
ATOM 729 O O . LEU A 1 84 ? 9.333 -14.937 -26.355 1.00 70.88 84 LEU A O 1
ATOM 733 N N . LEU A 1 85 ? 10.192 -12.874 -26.474 1.00 65.19 85 LEU A N 1
ATOM 734 C CA . LEU A 1 85 ? 9.932 -12.501 -25.076 1.00 65.19 85 LEU A CA 1
ATOM 735 C C . LEU A 1 85 ? 8.468 -12.123 -24.786 1.00 65.19 85 LEU A C 1
ATOM 737 O O . LEU A 1 85 ? 8.164 -11.643 -23.689 1.00 65.19 85 LEU A O 1
ATOM 741 N N . ARG A 1 86 ? 7.532 -12.329 -25.726 1.00 54.53 86 ARG A N 1
ATOM 742 C CA . ARG A 1 86 ? 6.091 -12.256 -25.434 1.00 54.53 86 ARG A CA 1
ATOM 743 C C . ARG A 1 86 ? 5.661 -13.499 -24.655 1.00 54.53 86 ARG A C 1
ATOM 745 O O . ARG A 1 86 ? 4.782 -14.241 -25.080 1.00 54.53 86 ARG A O 1
ATOM 752 N N . PHE A 1 87 ? 6.256 -13.699 -23.482 1.00 51.97 87 PHE A N 1
ATOM 753 C CA . PHE A 1 87 ? 5.672 -14.547 -22.460 1.00 51.97 87 PHE A CA 1
ATOM 754 C C . PHE A 1 87 ? 4.249 -14.048 -22.248 1.00 51.97 87 PHE A C 1
ATOM 756 O O . PHE A 1 87 ? 4.039 -12.861 -21.969 1.00 51.97 87 PHE A O 1
ATOM 763 N N . ARG A 1 88 ? 3.279 -14.940 -22.477 1.00 51.19 88 ARG A N 1
ATOM 764 C CA . ARG A 1 88 ? 1.870 -14.725 -22.160 1.00 51.19 88 ARG A CA 1
ATOM 765 C C . ARG A 1 88 ? 1.815 -14.013 -20.815 1.00 51.19 88 ARG A C 1
ATOM 767 O O . ARG A 1 88 ? 2.071 -14.622 -19.784 1.00 51.19 88 ARG A O 1
ATOM 774 N N . ARG A 1 89 ? 1.436 -12.733 -20.812 1.00 52.78 89 ARG A N 1
ATOM 775 C CA . ARG A 1 89 ? 0.978 -12.045 -19.601 1.00 52.78 89 ARG A CA 1
ATOM 776 C C . ARG A 1 89 ? -0.410 -12.580 -19.236 1.00 52.78 89 ARG A C 1
ATOM 778 O O . ARG A 1 89 ? -1.334 -11.811 -19.020 1.00 52.78 89 ARG A O 1
ATOM 785 N N . GLY A 1 90 ? -0.558 -13.902 -19.171 1.00 48.72 90 GLY A N 1
ATOM 786 C CA . GLY A 1 90 ? -1.485 -14.512 -18.242 1.00 48.72 90 GLY A CA 1
ATOM 787 C C . GLY A 1 90 ? -0.851 -14.303 -16.883 1.00 48.72 90 GLY A C 1
ATOM 788 O O . GLY A 1 90 ? -0.207 -15.198 -16.349 1.00 48.72 90 GLY A O 1
ATOM 789 N N . VAL A 1 91 ? -0.929 -13.067 -16.385 1.00 55.25 91 VAL A N 1
ATOM 790 C CA . VAL A 1 91 ? -0.728 -12.803 -14.971 1.00 55.25 91 VAL A CA 1
ATOM 791 C C . VAL A 1 91 ? -1.860 -13.588 -14.333 1.00 55.25 91 VAL A C 1
ATOM 793 O O . VAL A 1 91 ? -2.981 -13.091 -14.24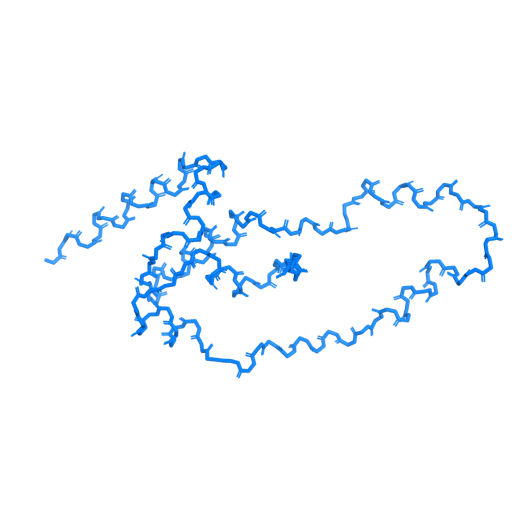7 1.00 55.25 91 VAL A O 1
ATOM 796 N N . ASN A 1 92 ? -1.591 -14.843 -13.971 1.00 48.19 92 ASN A N 1
ATOM 797 C CA . ASN A 1 92 ? -2.293 -15.501 -12.888 1.00 48.19 92 ASN A CA 1
ATOM 798 C C . ASN A 1 92 ? -2.034 -14.589 -11.693 1.00 48.19 92 ASN A C 1
ATOM 800 O O . ASN A 1 92 ? -1.055 -14.751 -10.968 1.00 48.19 92 ASN A O 1
ATOM 804 N N . ARG A 1 93 ? -2.844 -13.525 -11.593 1.00 55.16 93 ARG A N 1
ATOM 805 C CA . ARG A 1 93 ? -2.956 -12.695 -10.405 1.00 55.16 93 ARG A CA 1
ATOM 806 C C . ARG A 1 93 ? -3.193 -13.720 -9.321 1.00 55.16 93 ARG A C 1
ATOM 808 O O . ARG A 1 93 ? -4.132 -14.501 -9.461 1.00 55.16 93 ARG A O 1
ATOM 815 N N . ARG A 1 94 ? -2.225 -13.810 -8.408 1.00 55.81 94 ARG A N 1
ATOM 816 C CA . ARG A 1 94 ? -2.105 -14.835 -7.374 1.00 55.81 94 ARG A CA 1
ATOM 817 C C . ARG A 1 94 ? -3.486 -15.386 -7.032 1.00 55.81 94 ARG A C 1
ATOM 819 O O . ARG A 1 94 ? -4.330 -14.639 -6.552 1.00 55.81 94 ARG A O 1
ATOM 826 N N . ALA A 1 95 ? -3.704 -16.678 -7.254 1.00 51.84 95 ALA A N 1
ATOM 827 C CA . ALA A 1 95 ? -4.846 -17.397 -6.690 1.00 51.84 95 ALA A CA 1
ATOM 828 C C . ALA A 1 95 ? -4.680 -17.569 -5.160 1.00 51.84 95 ALA A C 1
ATOM 830 O O . ALA A 1 95 ? -5.000 -18.616 -4.609 1.00 51.84 95 ALA A O 1
ATOM 831 N N . GLY A 1 96 ? -4.073 -16.576 -4.502 1.00 60.06 96 GLY A N 1
ATOM 832 C CA . GLY A 1 96 ? -3.864 -16.502 -3.065 1.00 60.06 96 GLY A CA 1
ATOM 833 C C . GLY A 1 96 ? -5.056 -15.840 -2.386 1.00 60.06 96 GLY A C 1
ATOM 834 O O . GLY A 1 96 ? -5.990 -15.374 -3.047 1.00 60.06 96 GLY A O 1
ATOM 835 N N . ALA A 1 97 ? -5.031 -15.820 -1.056 1.00 65.00 97 ALA A N 1
ATOM 836 C CA . ALA A 1 97 ? -6.072 -15.178 -0.276 1.00 65.00 97 ALA A CA 1
ATOM 837 C C . ALA A 1 97 ? -6.138 -13.670 -0.603 1.00 65.00 97 ALA A C 1
ATOM 839 O O . ALA A 1 97 ? -5.178 -13.055 -1.057 1.00 65.00 97 ALA A O 1
ATOM 840 N N . SER A 1 98 ? -7.313 -13.065 -0.431 1.00 81.94 98 SER A N 1
ATOM 841 C CA . SER A 1 98 ? -7.481 -11.621 -0.624 1.00 81.94 98 SER A CA 1
ATOM 842 C C . SER A 1 98 ? -6.657 -10.846 0.410 1.00 81.94 98 SER A C 1
ATOM 844 O O . SER A 1 98 ? -6.577 -11.252 1.573 1.00 81.94 98 SER A O 1
ATOM 846 N N . ILE A 1 99 ? -6.188 -9.655 0.041 1.00 84.69 99 ILE A N 1
ATOM 847 C CA . ILE A 1 99 ? -5.591 -8.684 0.969 1.00 84.69 99 ILE A CA 1
ATOM 848 C C . ILE A 1 99 ? -6.480 -8.429 2.200 1.00 84.69 99 ILE A C 1
ATOM 850 O O . ILE A 1 99 ? -5.998 -8.224 3.307 1.00 84.69 99 ILE A O 1
ATOM 854 N N . THR A 1 100 ? -7.807 -8.507 2.045 1.00 86.38 100 THR A N 1
ATOM 855 C CA . THR A 1 100 ? -8.758 -8.358 3.157 1.00 86.38 100 THR A CA 1
ATOM 856 C C . THR A 1 100 ? -8.825 -9.586 4.064 1.00 86.38 100 THR A C 1
ATOM 858 O O . THR A 1 100 ? -9.232 -9.476 5.213 1.00 86.38 100 THR A O 1
ATOM 861 N N . SER A 1 101 ? -8.501 -10.781 3.573 1.00 83.69 101 SER A N 1
ATOM 862 C CA . SER A 1 101 ? -8.413 -11.970 4.432 1.00 83.69 101 SER A CA 1
ATOM 863 C C . SER A 1 101 ? -7.098 -12.032 5.196 1.00 83.69 101 SER A C 1
ATOM 865 O O . SER A 1 101 ? -7.107 -12.527 6.314 1.00 83.69 101 SER A O 1
ATOM 867 N N . GLU A 1 102 ? -6.013 -11.507 4.633 1.00 84.94 102 GLU A N 1
ATOM 868 C CA . GLU A 1 102 ? -4.697 -11.511 5.277 1.00 84.94 102 GLU A CA 1
ATOM 869 C C . GLU A 1 102 ? -4.534 -10.289 6.189 1.00 84.94 102 GLU A C 1
ATOM 871 O O . GLU A 1 102 ? -4.446 -10.429 7.404 1.00 84.94 102 GLU A O 1
ATOM 876 N N . CYS A 1 103 ? -4.625 -9.075 5.647 1.00 86.19 103 CYS A N 1
ATOM 877 C CA . CYS A 1 103 ? -4.243 -7.856 6.366 1.00 86.19 103 CYS A CA 1
ATOM 878 C C . CYS A 1 103 ? -5.329 -7.271 7.274 1.00 86.19 103 CYS A C 1
ATOM 880 O O . CYS A 1 103 ? -5.022 -6.534 8.207 1.00 86.19 103 CYS A O 1
ATOM 882 N N . CYS A 1 104 ? -6.602 -7.583 7.015 1.00 86.56 104 CYS A N 1
ATOM 883 C CA . CYS A 1 104 ? -7.721 -7.065 7.810 1.00 86.56 104 CYS A CA 1
ATOM 884 C C . CYS A 1 104 ? -8.175 -8.041 8.910 1.00 86.56 104 CYS A C 1
ATOM 886 O O . CYS A 1 104 ? -8.623 -7.597 9.963 1.00 86.56 104 CYS A O 1
ATOM 888 N N . LYS A 1 105 ? -8.065 -9.361 8.692 1.00 82.94 105 LYS A N 1
ATOM 889 C CA . LYS A 1 105 ? -8.460 -10.373 9.694 1.00 82.94 105 LYS A CA 1
ATOM 890 C C . LYS A 1 105 ? -7.307 -10.838 10.595 1.00 82.94 105 LYS A C 1
ATOM 892 O O . LYS A 1 105 ? -7.581 -11.453 11.620 1.00 82.94 105 LYS A O 1
ATOM 897 N N . SER A 1 106 ? -6.054 -10.571 10.217 1.00 80.00 106 SER A N 1
ATOM 898 C CA . SER A 1 106 ? -4.857 -10.867 11.020 1.00 80.00 106 SER A CA 1
ATOM 899 C C . SER A 1 106 ? -4.415 -9.657 11.862 1.00 80.00 106 SER A C 1
ATOM 901 O O . SER A 1 106 ? -5.074 -8.616 11.876 1.00 80.00 106 SER A O 1
ATOM 903 N N . SER A 1 107 ? -3.260 -9.761 12.525 1.00 83.00 107 SER A N 1
ATOM 904 C CA . SER A 1 107 ? -2.596 -8.708 13.317 1.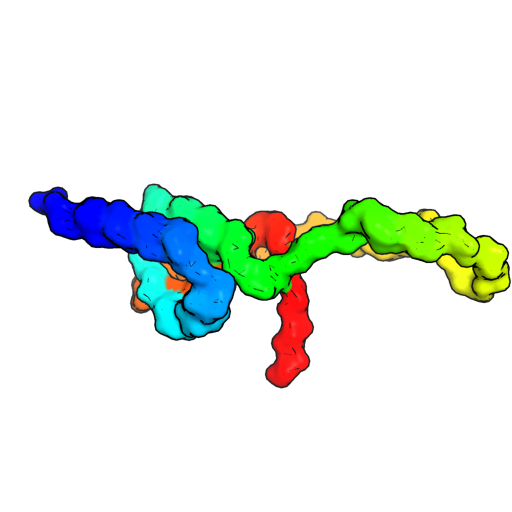00 83.00 107 SER A CA 1
ATOM 905 C C . SER A 1 107 ? -2.061 -7.515 12.499 1.00 83.00 107 SER A C 1
ATOM 907 O O . SER A 1 107 ? -1.289 -6.709 13.015 1.00 83.00 107 SER A O 1
ATOM 909 N N . GLY A 1 108 ? -2.501 -7.374 11.246 1.00 86.44 108 GLY A N 1
ATOM 910 C CA . GLY A 1 108 ? -2.053 -6.349 10.309 1.00 86.44 108 GLY A CA 1
ATOM 911 C C . GLY A 1 108 ? -0.884 -6.807 9.445 1.00 86.44 108 GLY A C 1
ATOM 912 O O . GLY A 1 108 ? -0.182 -7.761 9.776 1.00 86.44 108 GLY A O 1
ATOM 913 N N . CYS A 1 109 ? -0.702 -6.109 8.329 1.00 91.12 109 CYS A N 1
ATOM 914 C CA . CYS A 1 109 ? 0.375 -6.362 7.376 1.00 91.12 109 CYS A CA 1
ATOM 915 C C . CYS A 1 109 ? 1.432 -5.261 7.434 1.00 91.12 109 CYS A C 1
ATOM 917 O O . CYS A 1 109 ? 1.133 -4.129 7.835 1.00 91.12 109 CYS A O 1
ATOM 919 N N . THR A 1 110 ? 2.648 -5.590 7.010 1.00 93.88 110 THR A N 1
ATOM 920 C CA . THR A 1 110 ? 3.718 -4.613 6.776 1.00 93.88 110 THR A CA 1
ATOM 921 C C . THR A 1 110 ? 3.522 -3.869 5.458 1.00 93.88 110 THR A C 1
ATOM 923 O O . THR A 1 110 ? 2.744 -4.280 4.590 1.00 93.88 110 THR A O 1
ATOM 926 N N . TRP A 1 111 ? 4.247 -2.764 5.278 1.00 92.25 111 TRP A N 1
ATOM 927 C CA . TRP A 1 111 ? 4.254 -2.029 4.009 1.00 92.25 111 TRP A CA 1
ATOM 928 C C . TRP A 1 111 ? 4.721 -2.898 2.837 1.00 92.25 111 TRP A C 1
ATOM 930 O O . TRP A 1 111 ? 4.174 -2.799 1.734 1.00 92.25 111 TRP A O 1
ATOM 940 N N . GLU A 1 112 ? 5.674 -3.799 3.087 1.00 90.56 112 GLU A N 1
ATOM 941 C CA . GLU A 1 112 ? 6.131 -4.779 2.106 1.00 90.56 112 GLU A CA 1
ATOM 942 C C . GLU A 1 112 ? 4.985 -5.660 1.600 1.00 90.56 112 GLU A C 1
ATOM 944 O O . GLU A 1 112 ? 4.782 -5.736 0.381 1.00 90.56 112 GLU A O 1
ATOM 949 N N . GLU A 1 113 ? 4.228 -6.262 2.521 1.00 89.06 113 GLU A N 1
ATOM 950 C CA . GLU A 1 113 ? 3.084 -7.133 2.234 1.00 89.06 113 GLU A CA 1
ATOM 951 C C . GLU A 1 113 ? 1.974 -6.364 1.505 1.00 89.06 113 GLU A C 1
ATOM 953 O O . GLU A 1 113 ? 1.451 -6.832 0.491 1.00 89.06 113 GLU A O 1
ATOM 958 N N . TYR A 1 114 ? 1.660 -5.136 1.941 1.00 89.94 114 TYR A N 1
ATOM 959 C CA . TYR A 1 114 ? 0.677 -4.291 1.257 1.00 89.94 114 TYR A CA 1
ATOM 960 C C . TYR A 1 114 ? 1.053 -4.042 -0.200 1.00 89.94 114 TYR A C 1
ATOM 962 O O . TYR A 1 114 ? 0.221 -4.210 -1.096 1.00 89.94 114 TYR A O 1
ATOM 970 N N . ALA A 1 115 ? 2.302 -3.664 -0.468 1.00 89.31 115 ALA A N 1
ATOM 971 C CA . ALA A 1 115 ? 2.682 -3.302 -1.824 1.00 89.31 115 ALA A CA 1
ATOM 972 C C . ALA A 1 115 ? 2.929 -4.503 -2.762 1.00 89.31 115 ALA A C 1
ATOM 974 O O . ALA A 1 115 ? 3.106 -4.320 -3.968 1.00 89.31 115 ALA A O 1
ATOM 975 N N . GLU A 1 116 ? 2.808 -5.743 -2.276 1.00 84.31 116 GLU A N 1
ATOM 976 C CA . GLU A 1 116 ? 2.676 -6.905 -3.162 1.00 84.31 116 GLU A CA 1
ATOM 977 C C . GLU A 1 116 ? 1.385 -6.885 -3.990 1.00 84.31 116 GLU A C 1
ATOM 979 O O . GLU A 1 116 ? 1.329 -7.430 -5.096 1.00 84.31 116 GLU A O 1
ATOM 984 N N . TYR A 1 117 ? 0.344 -6.233 -3.471 1.00 84.06 117 TYR A N 1
ATOM 985 C CA . TYR A 1 117 ? -0.949 -6.098 -4.134 1.00 84.06 117 TYR A CA 1
ATOM 986 C C . TYR A 1 117 ? -0.993 -4.926 -5.130 1.00 84.06 117 TYR A C 1
ATOM 988 O O . TYR A 1 117 ? -2.031 -4.672 -5.749 1.00 84.06 117 TYR A O 1
ATOM 996 N N . CYS A 1 118 ? 0.125 -4.222 -5.339 1.00 84.06 118 CYS A N 1
ATOM 997 C CA . CYS A 1 118 ? 0.204 -3.111 -6.280 1.00 84.06 118 CYS A CA 1
ATOM 998 C C . CYS A 1 118 ? 0.076 -3.586 -7.739 1.00 84.06 118 CYS A C 1
ATOM 1000 O O . CYS A 1 118 ? 0.918 -4.343 -8.226 1.00 84.06 118 CYS A O 1
ATOM 1002 N N . PRO A 1 119 ? -0.912 -3.096 -8.512 1.00 70.38 119 PRO A N 1
ATOM 1003 C CA . PRO A 1 119 ? -1.187 -3.594 -9.863 1.00 70.38 119 PRO A CA 1
ATOM 1004 C C . PRO A 1 119 ? -0.099 -3.253 -10.899 1.00 70.38 119 PRO A C 1
ATOM 1006 O O . PRO A 1 119 ? -0.057 -3.852 -11.976 1.00 70.38 119 PRO A O 1
ATOM 1009 N N . THR A 1 120 ? 0.763 -2.276 -10.610 1.00 61.09 120 THR A N 1
ATOM 1010 C CA . THR A 1 120 ? 1.700 -1.674 -11.575 1.00 61.09 120 THR A CA 1
ATOM 1011 C C . THR A 1 120 ? 3.179 -1.832 -11.235 1.00 61.09 120 THR A C 1
ATOM 1013 O O . THR A 1 120 ? 4.008 -1.597 -12.121 1.00 61.09 120 THR A O 1
ATOM 1016 N N . ASN A 1 121 ? 3.528 -2.258 -10.019 1.00 60.75 121 ASN A N 1
ATOM 1017 C CA . ASN A 1 121 ? 4.919 -2.326 -9.574 1.00 60.75 121 ASN A CA 1
ATOM 1018 C C . ASN A 1 121 ? 5.513 -3.696 -9.915 1.00 60.75 121 ASN A C 1
ATOM 1020 O O . ASN A 1 121 ? 5.056 -4.731 -9.440 1.00 60.75 121 ASN A O 1
ATOM 1024 N N . LYS A 1 122 ? 6.553 -3.715 -10.756 1.00 59.50 122 LYS A N 1
ATOM 1025 C CA . LYS A 1 122 ? 7.464 -4.862 -10.793 1.00 59.50 122 LYS A CA 1
ATOM 1026 C C . LYS A 1 122 ? 8.471 -4.647 -9.663 1.00 59.50 122 LYS A C 1
ATOM 1028 O O . LYS A 1 122 ? 9.037 -3.561 -9.588 1.00 59.50 122 LYS A O 1
ATOM 1033 N N . ARG A 1 123 ? 8.692 -5.648 -8.816 1.00 61.22 123 ARG A N 1
ATOM 1034 C CA . ARG A 1 123 ? 9.736 -5.640 -7.779 1.00 61.22 123 ARG A CA 1
ATOM 1035 C C . ARG A 1 123 ? 10.933 -6.473 -8.238 1.00 61.22 123 ARG A C 1
ATOM 1037 O O . ARG A 1 123 ? 10.755 -7.400 -9.033 1.00 61.22 123 ARG A O 1
ATOM 1044 N N . TYR A 1 124 ? 12.140 -6.146 -7.774 1.00 51.03 124 TYR A N 1
ATOM 1045 C CA . TYR A 1 124 ? 13.264 -7.081 -7.872 1.00 51.03 124 TYR A CA 1
ATOM 1046 C C . TYR A 1 124 ? 12.971 -8.285 -6.970 1.00 51.03 124 TYR A C 1
ATOM 1048 O O . TYR A 1 124 ? 12.644 -8.112 -5.803 1.00 51.03 124 TYR A O 1
ATOM 1056 N N . THR A 1 125 ? 13.094 -9.503 -7.493 1.00 43.03 125 THR A N 1
ATOM 1057 C CA . THR A 1 125 ? 13.186 -10.697 -6.649 1.00 43.03 125 THR A CA 1
ATOM 1058 C C . THR A 1 125 ? 14.627 -10.794 -6.156 1.00 43.03 125 THR A C 1
ATOM 1060 O O . THR A 1 125 ? 15.468 -11.374 -6.845 1.00 43.03 125 THR A O 1
ATOM 1063 N N . SER A 1 126 ? 14.954 -10.177 -5.022 1.00 42.31 126 SER A N 1
ATOM 1064 C CA . SER A 1 126 ? 16.208 -10.491 -4.336 1.00 42.31 126 SER A CA 1
ATOM 1065 C C . SER A 1 126 ? 16.001 -11.799 -3.580 1.00 42.31 126 SER A C 1
ATOM 1067 O O . SER A 1 126 ? 15.481 -11.804 -2.470 1.00 42.31 126 SER A O 1
ATOM 1069 N N . TYR A 1 127 ? 16.354 -12.917 -4.208 1.00 35.69 127 TYR A N 1
ATOM 1070 C CA . TYR A 1 127 ? 16.654 -14.119 -3.442 1.00 35.69 127 TYR A CA 1
ATOM 1071 C C . TYR A 1 127 ? 18.056 -13.917 -2.865 1.00 35.69 127 TYR A C 1
ATOM 1073 O O . TYR A 1 127 ? 19.024 -13.868 -3.626 1.00 35.69 127 TYR A O 1
ATOM 1081 N N . VAL A 1 128 ? 18.129 -13.722 -1.551 1.00 34.03 128 VAL A N 1
ATOM 1082 C CA . VAL A 1 128 ? 19.342 -13.913 -0.748 1.00 34.03 128 VAL A CA 1
ATOM 1083 C C . VAL A 1 128 ? 19.076 -15.099 0.160 1.00 34.03 128 VAL A C 1
ATOM 1085 O O . VAL A 1 128 ? 17.968 -15.127 0.742 1.00 34.03 128 VAL A O 1
#